Protein AF-A0A6G5QNT8-F1 (afdb_monomer_lite)

Sequence (72 aa):
MTKKEFDNTLKQMALTRQEFCRLTGLAYSTVANWNDEKLPIPSWVGSWIENYEKAKSYESMRDQVFRIEKIK

Radius of gyration: 15.49 Å; chains: 1; bounding box: 32×19×46 Å

pLDDT: mean 96.23, std 3.31, range [70.44, 98.31]

Structure (mmCIF, N/CA/C/O backbone):
data_AF-A0A6G5QNT8-F1
#
_entry.id   AF-A0A6G5QNT8-F1
#
loop_
_atom_site.group_PDB
_atom_site.id
_atom_site.type_symbol
_atom_site.label_atom_id
_atom_site.label_alt_id
_atom_site.label_comp_id
_atom_site.label_asym_id
_atom_site.label_entity_id
_atom_site.label_seq_id
_atom_site.pdbx_PDB_ins_code
_atom_site.Cartn_x
_atom_site.Cartn_y
_atom_site.Cartn_z
_atom_site.occupancy
_atom_site.B_iso_or_equiv
_atom_site.auth_seq_id
_atom_site.auth_comp_id
_atom_site.auth_asym_id
_atom_site.auth_atom_id
_atom_site.pdbx_PDB_model_num
ATOM 1 N N . MET A 1 1 ? 7.088 9.846 -5.293 1.00 93.31 1 MET A N 1
ATOM 2 C CA . MET A 1 1 ? 7.933 8.890 -4.554 1.00 93.31 1 MET A CA 1
ATOM 3 C C . MET A 1 1 ? 8.730 8.074 -5.543 1.00 93.31 1 MET A C 1
ATOM 5 O O . MET A 1 1 ? 8.194 7.737 -6.596 1.00 93.31 1 MET A O 1
ATOM 9 N N . THR A 1 2 ? 9.983 7.789 -5.218 1.00 96.44 2 THR A N 1
ATOM 10 C CA . THR A 1 2 ? 10.830 6.865 -5.975 1.00 96.44 2 THR A CA 1
ATOM 11 C C . THR A 1 2 ? 10.410 5.417 -5.728 1.00 96.44 2 THR A C 1
ATOM 13 O O . THR A 1 2 ? 9.731 5.104 -4.742 1.00 96.44 2 THR A O 1
ATOM 16 N N . LYS A 1 3 ? 10.847 4.495 -6.587 1.00 95.81 3 LYS A N 1
ATOM 17 C CA . LYS A 1 3 ? 10.612 3.057 -6.411 1.00 95.81 3 LYS A CA 1
ATOM 18 C C . LYS A 1 3 ? 11.166 2.545 -5.084 1.00 95.81 3 LYS A C 1
ATOM 20 O O . LYS A 1 3 ? 10.502 1.775 -4.391 1.00 95.81 3 LYS A O 1
ATOM 25 N N . LYS A 1 4 ? 12.354 3.025 -4.709 1.00 96.88 4 LYS A N 1
ATOM 26 C CA . LYS A 1 4 ? 12.999 2.695 -3.435 1.00 96.88 4 LYS A CA 1
ATOM 27 C C . LYS A 1 4 ? 12.190 3.195 -2.238 1.00 96.88 4 LYS A C 1
ATOM 29 O O . LYS A 1 4 ? 12.028 2.452 -1.275 1.00 96.88 4 LYS A O 1
ATOM 34 N N . GLU A 1 5 ? 11.690 4.429 -2.293 1.00 97.25 5 GLU A N 1
ATOM 35 C CA . GLU A 1 5 ? 10.825 4.983 -1.243 1.00 97.25 5 GLU A CA 1
ATOM 36 C C . GLU A 1 5 ? 9.565 4.139 -1.076 1.00 97.25 5 GLU A C 1
ATOM 38 O O . GLU A 1 5 ? 9.283 3.699 0.030 1.00 97.25 5 GLU A O 1
ATOM 43 N N . PHE A 1 6 ? 8.879 3.816 -2.173 1.00 97.62 6 PHE A N 1
ATOM 44 C CA . PHE A 1 6 ? 7.684 2.974 -2.142 1.00 97.62 6 PHE A CA 1
ATOM 45 C C . PHE A 1 6 ? 7.927 1.608 -1.492 1.00 97.62 6 PHE A C 1
ATOM 47 O O . PHE A 1 6 ? 7.167 1.193 -0.619 1.00 97.62 6 PHE A O 1
ATOM 54 N N . ASP A 1 7 ? 9.000 0.912 -1.874 1.00 96.88 7 ASP A N 1
ATOM 55 C CA . ASP A 1 7 ? 9.313 -0.396 -1.294 1.00 96.88 7 ASP A CA 1
ATOM 56 C C . ASP A 1 7 ? 9.656 -0.309 0.199 1.00 96.88 7 ASP A C 1
ATOM 58 O O . AS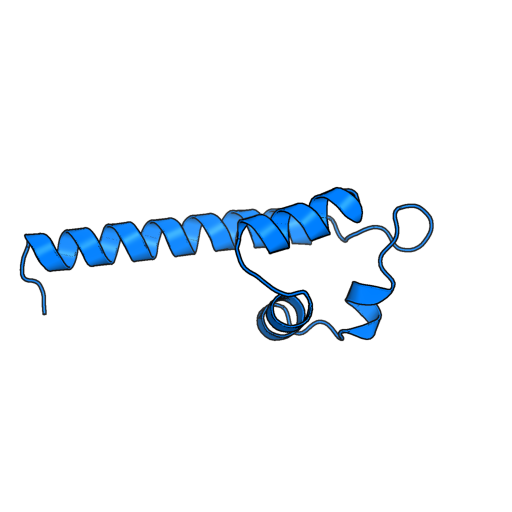P A 1 7 ? 9.321 -1.215 0.964 1.00 96.88 7 ASP A O 1
ATOM 62 N N . ASN A 1 8 ? 10.319 0.769 0.623 1.00 97.69 8 ASN A N 1
ATOM 63 C CA . ASN A 1 8 ? 10.611 1.010 2.033 1.00 97.69 8 ASN A CA 1
ATOM 64 C C . ASN A 1 8 ? 9.338 1.322 2.823 1.00 97.69 8 ASN A C 1
ATOM 66 O O . ASN A 1 8 ? 9.163 0.773 3.909 1.00 97.69 8 ASN A O 1
ATOM 70 N N . THR A 1 9 ? 8.438 2.131 2.267 1.00 96.94 9 THR A N 1
ATOM 71 C CA . THR A 1 9 ? 7.152 2.452 2.887 1.00 96.94 9 THR A CA 1
ATOM 72 C C . THR A 1 9 ? 6.301 1.199 3.072 1.00 96.94 9 THR A C 1
ATOM 74 O O . THR A 1 9 ? 5.848 0.934 4.181 1.00 96.94 9 THR A O 1
ATOM 77 N N . LEU A 1 10 ? 6.183 0.341 2.049 1.00 97.12 10 LEU A N 1
ATOM 78 C CA . LEU A 1 10 ? 5.477 -0.936 2.201 1.00 97.12 10 LEU A CA 1
ATOM 79 C C . LEU A 1 10 ? 6.079 -1.799 3.319 1.00 97.12 10 LEU A C 1
ATOM 81 O O . LEU A 1 10 ? 5.339 -2.331 4.143 1.00 97.12 10 LEU A O 1
ATOM 85 N N . LYS A 1 11 ? 7.413 -1.895 3.402 1.00 96.94 11 LYS A N 1
ATOM 86 C CA . LYS A 1 11 ? 8.086 -2.640 4.480 1.00 96.94 11 LYS A CA 1
ATOM 87 C C . LYS A 1 11 ? 7.788 -2.065 5.865 1.00 96.94 11 LYS A C 1
ATOM 89 O O . LYS A 1 11 ? 7.527 -2.838 6.780 1.00 96.94 11 LYS A O 1
ATOM 94 N N . GLN A 1 12 ? 7.816 -0.742 6.022 1.00 95.75 12 GLN A N 1
ATOM 95 C CA . GLN A 1 12 ? 7.496 -0.068 7.288 1.00 95.75 12 GLN A CA 1
ATOM 96 C C . GLN A 1 12 ? 6.052 -0.332 7.728 1.00 95.75 12 GLN A C 1
ATOM 98 O O . GLN A 1 12 ? 5.795 -0.525 8.911 1.00 95.75 12 GLN A O 1
ATOM 103 N N . MET A 1 13 ? 5.132 -0.427 6.769 1.00 94.62 13 MET A N 1
ATOM 104 C CA . MET A 1 13 ? 3.725 -0.765 6.999 1.00 94.62 13 MET A CA 1
ATOM 105 C C . MET A 1 13 ? 3.477 -2.278 7.156 1.00 94.62 13 MET A C 1
ATOM 107 O O . MET A 1 13 ? 2.323 -2.695 7.245 1.00 94.62 13 MET A O 1
ATOM 111 N N . ALA A 1 14 ? 4.531 -3.106 7.146 1.00 95.75 14 ALA A N 1
ATOM 112 C CA . ALA A 1 14 ? 4.456 -4.569 7.110 1.00 95.75 14 ALA A CA 1
ATOM 113 C C . ALA A 1 14 ? 3.594 -5.122 5.952 1.00 95.75 14 ALA A C 1
ATOM 115 O O . ALA A 1 14 ? 2.972 -6.178 6.065 1.00 95.75 14 ALA A O 1
ATOM 116 N N . LEU A 1 15 ? 3.573 -4.418 4.817 1.00 96.56 15 LEU A N 1
ATOM 117 C CA . LEU A 1 15 ? 2.887 -4.817 3.594 1.00 96.56 15 LEU A CA 1
ATOM 118 C C . LEU A 1 15 ? 3.861 -5.417 2.580 1.00 96.56 15 LEU A C 1
ATOM 120 O O . LEU A 1 15 ? 4.977 -4.938 2.369 1.00 96.56 15 LEU A O 1
ATOM 124 N N . THR A 1 16 ? 3.402 -6.448 1.877 1.00 97.12 16 THR A N 1
ATOM 125 C CA . THR A 1 16 ? 4.089 -6.951 0.684 1.00 97.12 16 THR A CA 1
ATOM 126 C C . THR A 1 16 ? 3.558 -6.246 -0.563 1.00 97.12 16 THR A C 1
ATOM 128 O O . THR A 1 16 ? 2.446 -5.716 -0.579 1.00 97.12 16 THR A O 1
ATOM 131 N N . ARG A 1 17 ? 4.315 -6.286 -1.668 1.00 96.75 17 ARG A N 1
ATOM 132 C CA . ARG A 1 17 ? 3.812 -5.796 -2.964 1.00 96.75 17 ARG A CA 1
ATOM 133 C C . ARG A 1 17 ? 2.566 -6.556 -3.429 1.00 96.75 17 ARG A C 1
ATOM 135 O O . ARG A 1 17 ? 1.703 -5.954 -4.054 1.00 96.75 17 ARG A O 1
ATOM 142 N N . GLN A 1 18 ? 2.466 -7.854 -3.134 1.00 97.81 18 GLN A N 1
ATOM 143 C CA . GLN A 1 18 ? 1.274 -8.650 -3.451 1.00 97.81 18 GLN A CA 1
ATOM 144 C C . GLN A 1 18 ? 0.056 -8.160 -2.671 1.00 97.81 18 GLN A C 1
ATOM 146 O O . GLN A 1 18 ? -1.009 -7.996 -3.258 1.00 97.81 18 GLN A O 1
ATOM 151 N N . GLU A 1 19 ? 0.228 -7.857 -1.386 1.00 98.00 19 GLU A N 1
ATOM 152 C CA . GLU A 1 19 ? -0.854 -7.331 -0.559 1.00 98.00 19 GLU A CA 1
ATOM 153 C C . GLU A 1 19 ? -1.292 -5.941 -1.033 1.00 98.00 19 GLU A C 1
ATOM 155 O O . GLU A 1 19 ? -2.482 -5.684 -1.195 1.00 98.00 19 GLU A O 1
ATOM 160 N N . PHE A 1 20 ? -0.339 -5.077 -1.386 1.00 98.06 20 PHE A N 1
ATOM 161 C CA . PHE A 1 20 ? -0.640 -3.794 -2.020 1.00 98.06 20 PHE A CA 1
ATOM 162 C C . PHE A 1 20 ? -1.435 -3.958 -3.329 1.00 98.06 20 PHE A C 1
ATOM 164 O O . PHE A 1 20 ? -2.427 -3.261 -3.542 1.00 98.06 20 PHE A O 1
ATOM 171 N N . CYS A 1 21 ? -1.051 -4.905 -4.193 1.00 98.19 21 CYS A N 1
ATOM 172 C CA . CYS A 1 21 ? -1.790 -5.214 -5.423 1.00 98.19 21 CYS A CA 1
ATOM 173 C C . CYS A 1 21 ? -3.220 -5.680 -5.118 1.00 98.19 21 CYS A C 1
ATOM 175 O O . CYS A 1 21 ? -4.166 -5.198 -5.732 1.00 98.19 21 CYS A O 1
ATOM 177 N N . ARG A 1 22 ? -3.389 -6.563 -4.126 1.00 98.31 22 ARG A N 1
ATOM 178 C CA . ARG A 1 22 ? -4.700 -7.054 -3.681 1.00 98.31 22 ARG A CA 1
ATOM 179 C C . ARG A 1 22 ? -5.599 -5.921 -3.183 1.00 98.31 22 ARG A C 1
ATOM 181 O O . ARG A 1 22 ? -6.783 -5.908 -3.500 1.00 98.31 22 ARG A O 1
ATOM 188 N N . LEU A 1 23 ? -5.045 -4.980 -2.419 1.00 97.50 23 LEU A N 1
ATOM 189 C CA . LEU A 1 23 ? -5.790 -3.852 -1.853 1.00 97.50 23 LEU A CA 1
ATOM 190 C C . LEU A 1 23 ? -6.152 -2.783 -2.893 1.00 97.50 23 LEU A C 1
ATOM 192 O O . LEU A 1 23 ? -7.185 -2.133 -2.766 1.00 97.50 23 LEU A O 1
ATOM 196 N N . THR A 1 24 ? -5.306 -2.585 -3.905 1.00 97.12 24 THR A N 1
ATOM 197 C CA . THR A 1 24 ? -5.497 -1.547 -4.936 1.00 97.12 24 THR A CA 1
ATOM 198 C C . THR A 1 24 ? -6.143 -2.063 -6.221 1.00 97.12 24 THR A C 1
ATOM 200 O O . THR A 1 24 ? -6.533 -1.264 -7.068 1.00 97.12 24 THR A O 1
ATOM 203 N N . GLY A 1 25 ? -6.241 -3.384 -6.397 1.00 97.88 25 GLY A N 1
ATOM 204 C CA . GLY A 1 25 ? -6.712 -4.017 -7.630 1.00 97.88 25 GLY A CA 1
ATOM 205 C C . GLY A 1 25 ? -5.712 -3.950 -8.790 1.00 97.88 25 GLY A C 1
ATOM 206 O O . GLY A 1 25 ? -6.051 -4.319 -9.914 1.00 97.88 25 GLY A O 1
ATOM 207 N N . LEU A 1 26 ? -4.483 -3.483 -8.550 1.00 97.81 26 LEU A N 1
ATOM 208 C CA . LEU A 1 26 ? -3.441 -3.433 -9.572 1.00 97.81 26 LEU A CA 1
ATOM 209 C C . LEU A 1 26 ? -2.885 -4.828 -9.868 1.00 97.81 26 LEU A C 1
ATOM 211 O O . LEU A 1 26 ? -2.690 -5.650 -8.974 1.00 97.81 26 LEU A O 1
ATOM 215 N N . ALA A 1 27 ? -2.535 -5.070 -11.131 1.00 98.00 27 ALA A N 1
ATOM 216 C CA . ALA A 1 27 ? -1.790 -6.265 -11.499 1.00 98.00 27 ALA A CA 1
ATOM 217 C C . ALA A 1 27 ? -0.370 -6.217 -10.912 1.00 98.00 27 ALA A C 1
ATOM 219 O O . ALA A 1 27 ? 0.308 -5.187 -10.960 1.00 98.00 27 ALA A O 1
ATOM 220 N N . TYR A 1 28 ? 0.121 -7.360 -10.424 1.00 97.81 28 TYR A N 1
ATOM 221 C CA . TYR A 1 28 ? 1.473 -7.447 -9.865 1.00 97.81 28 TYR A CA 1
ATOM 222 C C . TYR A 1 28 ? 2.550 -7.033 -10.873 1.00 97.81 28 TYR A C 1
ATOM 224 O O . TYR A 1 28 ? 3.495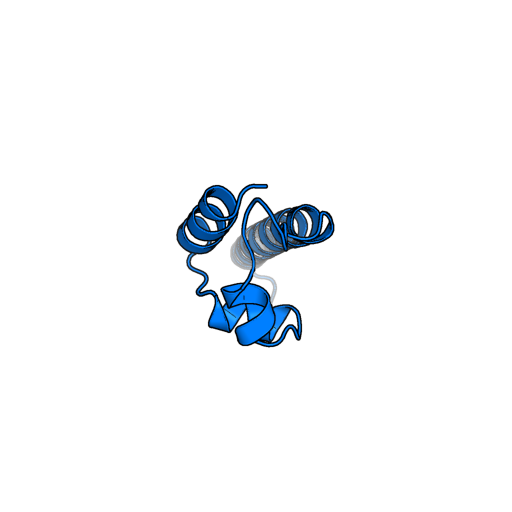 -6.341 -10.506 1.00 97.81 28 TYR A O 1
ATOM 232 N N . SER A 1 29 ? 2.383 -7.395 -12.149 1.00 97.38 29 SER A N 1
ATOM 233 C CA . SER A 1 29 ? 3.287 -6.991 -13.232 1.00 97.38 29 SER A CA 1
ATOM 234 C C . SER A 1 29 ? 3.383 -5.470 -13.370 1.00 97.38 29 SER A C 1
ATOM 236 O O . SER A 1 29 ? 4.478 -4.946 -13.549 1.00 97.38 29 SER A O 1
ATOM 238 N N . THR A 1 30 ? 2.272 -4.745 -13.211 1.00 96.62 30 THR A N 1
ATOM 239 C CA . THR A 1 30 ? 2.255 -3.276 -13.229 1.00 96.62 30 THR A CA 1
ATOM 240 C C . THR A 1 30 ? 3.105 -2.706 -12.096 1.00 96.62 30 THR A C 1
ATOM 242 O O . THR A 1 30 ? 3.995 -1.899 -12.348 1.00 96.62 30 THR A O 1
ATOM 245 N N . VAL A 1 31 ? 2.885 -3.164 -10.860 1.00 97.25 31 VAL A N 1
ATOM 246 C CA . VAL A 1 31 ? 3.616 -2.669 -9.678 1.00 97.25 31 VAL A CA 1
ATOM 247 C C . VAL A 1 31 ? 5.088 -3.089 -9.705 1.00 97.25 31 VAL A C 1
ATOM 249 O O . VAL A 1 31 ? 5.961 -2.337 -9.265 1.00 97.25 31 VAL A O 1
ATOM 252 N N . ALA A 1 32 ? 5.392 -4.281 -10.222 1.00 95.94 32 ALA A N 1
ATOM 253 C CA . ALA A 1 32 ? 6.755 -4.780 -10.377 1.00 95.94 32 ALA A CA 1
ATOM 254 C C . ALA A 1 32 ? 7.559 -3.965 -11.403 1.00 95.94 32 ALA A C 1
ATOM 256 O O . ALA A 1 32 ? 8.741 -3.728 -11.171 1.00 95.94 32 ALA A O 1
ATOM 257 N N . ASN A 1 33 ? 6.913 -3.4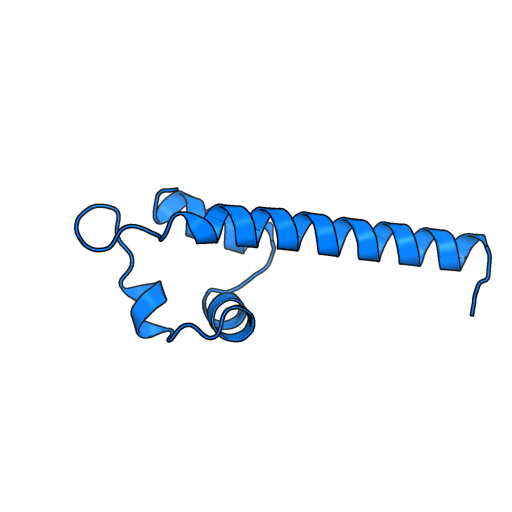94 -12.474 1.00 96.69 33 ASN A N 1
ATOM 258 C CA . ASN A 1 33 ? 7.556 -2.748 -13.558 1.00 96.69 33 ASN A CA 1
ATOM 259 C C . ASN A 1 33 ? 7.744 -1.248 -13.274 1.00 96.69 33 ASN A C 1
ATOM 261 O O . ASN A 1 33 ? 8.415 -0.569 -14.056 1.00 96.69 33 ASN A O 1
ATOM 265 N N . TRP A 1 34 ? 7.180 -0.715 -12.182 1.00 97.44 34 TRP A N 1
ATOM 266 C CA . TRP A 1 34 ? 7.422 0.675 -11.791 1.00 97.44 34 TRP A CA 1
ATOM 267 C C . TRP A 1 34 ? 8.908 0.952 -11.571 1.00 97.44 34 TRP A C 1
ATOM 269 O O . TRP A 1 34 ? 9.599 0.199 -10.882 1.00 97.44 34 TRP A O 1
ATOM 279 N N . ASN A 1 35 ? 9.374 2.061 -12.136 1.00 95.94 35 ASN A N 1
ATOM 280 C CA . ASN A 1 35 ? 10.754 2.524 -12.087 1.00 95.94 35 ASN A CA 1
ATOM 281 C C . ASN A 1 35 ? 10.806 4.048 -12.236 1.00 95.94 35 ASN A C 1
ATOM 283 O O . ASN A 1 35 ? 9.882 4.653 -12.770 1.00 95.94 35 ASN A O 1
ATOM 287 N N . ASP A 1 36 ? 11.902 4.659 -11.801 1.00 95.50 36 ASP A N 1
ATOM 288 C CA . ASP A 1 36 ? 12.000 6.118 -11.688 1.00 95.50 36 ASP A CA 1
ATOM 289 C C . ASP A 1 36 ? 12.192 6.844 -13.037 1.00 95.50 36 ASP A C 1
ATOM 291 O O . ASP A 1 36 ? 12.155 8.070 -13.077 1.00 95.50 36 ASP A O 1
ATOM 295 N N . GLU A 1 37 ? 12.357 6.109 -14.144 1.00 94.69 37 GLU A N 1
ATOM 296 C CA . GLU A 1 37 ? 12.647 6.677 -15.468 1.00 94.69 37 GLU A CA 1
ATOM 297 C C . GLU A 1 37 ? 11.440 6.639 -16.418 1.00 94.69 37 GLU A C 1
ATOM 299 O O . GLU A 1 37 ? 10.990 7.667 -16.916 1.00 94.69 37 GLU A O 1
ATOM 304 N N . LYS A 1 38 ? 10.925 5.439 -16.706 1.00 94.81 38 LYS A N 1
ATOM 305 C CA . LYS A 1 38 ? 9.951 5.182 -17.783 1.00 94.81 38 LYS A CA 1
ATOM 306 C C . LYS A 1 38 ? 8.535 4.951 -17.276 1.00 94.81 38 LYS A C 1
ATOM 308 O O . LYS A 1 38 ? 7.577 5.249 -17.980 1.00 94.81 38 LYS A O 1
ATOM 313 N N . LEU A 1 39 ? 8.402 4.369 -16.087 1.00 95.50 39 LEU A N 1
ATOM 314 C CA . LEU A 1 39 ? 7.111 4.046 -15.477 1.00 95.50 39 LEU A CA 1
ATOM 315 C C . LEU A 1 39 ? 7.128 4.482 -14.012 1.00 95.50 39 LEU A C 1
ATOM 317 O O . LEU A 1 39 ? 7.147 3.622 -13.125 1.00 95.50 39 LEU A O 1
ATOM 321 N N . PRO A 1 40 ? 7.164 5.802 -13.754 1.00 96.75 40 PRO A N 1
ATOM 322 C CA . PRO A 1 40 ? 7.179 6.319 -12.398 1.00 96.75 40 PRO A CA 1
ATOM 323 C C . PRO A 1 40 ? 5.928 5.882 -11.645 1.00 96.75 40 PRO A C 1
ATOM 325 O O . PRO A 1 40 ? 4.871 5.611 -12.222 1.00 96.75 40 PRO A O 1
ATOM 328 N N . ILE A 1 41 ? 6.056 5.835 -10.323 1.00 97.81 41 ILE A N 1
ATOM 329 C CA . ILE A 1 41 ? 4.936 5.507 -9.451 1.00 97.81 41 ILE A CA 1
ATOM 330 C C . ILE A 1 41 ? 3.855 6.583 -9.610 1.00 97.81 41 ILE A C 1
ATOM 332 O O . ILE A 1 41 ? 4.165 7.771 -9.465 1.00 97.81 41 ILE A O 1
ATOM 336 N N . PRO A 1 42 ? 2.592 6.201 -9.878 1.00 97.00 42 PRO A N 1
ATOM 337 C CA . PRO A 1 42 ? 1.504 7.160 -9.982 1.00 97.00 42 PRO A CA 1
ATOM 338 C C . PRO A 1 42 ? 1.376 8.009 -8.714 1.00 97.00 42 PRO A C 1
ATOM 340 O O . PRO A 1 42 ? 1.445 7.493 -7.599 1.00 97.00 42 PRO A O 1
ATOM 343 N N . SER A 1 43 ? 1.140 9.310 -8.874 1.00 95.44 43 SER A N 1
ATOM 344 C CA . SER A 1 43 ? 1.080 10.262 -7.754 1.00 95.44 43 SER A CA 1
ATOM 345 C C . SER A 1 43 ? 0.053 9.880 -6.682 1.00 95.44 43 SER A C 1
ATOM 347 O O . SER A 1 43 ? 0.313 10.056 -5.493 1.00 95.44 43 SER A O 1
ATOM 349 N N . TRP A 1 44 ? -1.076 9.288 -7.086 1.00 97.19 44 TRP A N 1
ATOM 350 C CA . TRP A 1 44 ? -2.142 8.860 -6.177 1.00 97.19 44 TRP A CA 1
ATOM 351 C C . TRP A 1 44 ? -1.707 7.774 -5.184 1.00 97.19 44 TRP A C 1
ATOM 353 O O . TRP A 1 44 ? -2.324 7.648 -4.128 1.00 97.19 44 TRP A O 1
ATOM 363 N N . VAL A 1 45 ? -0.644 7.010 -5.475 1.00 97.62 45 VAL A N 1
ATOM 364 C CA . VAL A 1 45 ? -0.133 5.966 -4.568 1.00 97.62 45 VAL A CA 1
ATOM 365 C C . VAL A 1 45 ? 0.288 6.574 -3.231 1.00 97.62 45 VAL A C 1
ATOM 367 O O . VAL A 1 45 ? 0.049 5.971 -2.188 1.00 97.62 45 VAL A O 1
ATOM 370 N N . GLY A 1 46 ? 0.835 7.794 -3.248 1.00 96.44 46 GLY A N 1
ATOM 371 C CA . GLY A 1 46 ? 1.151 8.532 -2.025 1.00 96.44 46 GLY A CA 1
ATOM 372 C C . GLY A 1 46 ? -0.094 8.800 -1.179 1.00 96.44 46 GLY A C 1
ATOM 373 O O . GLY A 1 46 ? -0.124 8.449 -0.004 1.00 96.44 46 GLY A O 1
ATOM 374 N N . SER A 1 47 ? -1.155 9.334 -1.790 1.00 96.62 47 SER A N 1
ATOM 375 C CA . SER A 1 47 ? -2.426 9.584 -1.096 1.00 96.62 47 SER A CA 1
ATOM 376 C C . SER A 1 47 ? -3.088 8.299 -0.596 1.00 96.62 47 SER A C 1
ATOM 378 O O . SER A 1 47 ? -3.719 8.300 0.458 1.00 96.62 47 SER A O 1
ATOM 380 N N . TRP A 1 48 ? -2.954 7.189 -1.328 1.00 97.62 48 TRP A N 1
ATOM 381 C CA . TRP A 1 48 ? -3.460 5.891 -0.880 1.00 97.62 48 TRP A CA 1
ATOM 382 C C . TRP A 1 48 ? -2.728 5.407 0.377 1.00 97.62 48 TRP A C 1
ATOM 384 O O . TRP A 1 48 ? -3.382 5.016 1.340 1.00 97.62 48 TRP A O 1
ATOM 394 N N . ILE A 1 49 ? -1.392 5.490 0.393 1.00 96.94 49 ILE A N 1
ATOM 395 C CA . ILE A 1 49 ? -0.563 5.116 1.549 1.00 96.94 49 ILE A CA 1
ATOM 396 C C . ILE A 1 49 ? -0.939 5.955 2.773 1.00 96.94 49 ILE A C 1
ATOM 398 O O . ILE A 1 49 ? -1.220 5.397 3.830 1.00 96.94 49 ILE A O 1
ATOM 402 N N . GLU A 1 50 ? -1.015 7.278 2.617 1.00 96.44 50 GLU A N 1
ATOM 403 C CA . GLU A 1 50 ? -1.349 8.193 3.713 1.00 96.44 50 GLU A CA 1
ATOM 404 C C . GLU A 1 50 ? -2.728 7.879 4.318 1.00 96.44 50 GLU A C 1
ATOM 406 O O . GLU A 1 50 ? -2.897 7.837 5.538 1.00 96.44 50 GLU A O 1
ATOM 411 N N . ASN A 1 51 ? -3.726 7.616 3.470 1.00 97.44 51 ASN A N 1
ATOM 412 C CA . ASN A 1 51 ? -5.064 7.254 3.930 1.00 97.44 51 ASN A CA 1
ATOM 413 C C . ASN A 1 51 ? -5.103 5.872 4.585 1.00 97.44 51 ASN A C 1
ATOM 415 O O . ASN A 1 51 ? -5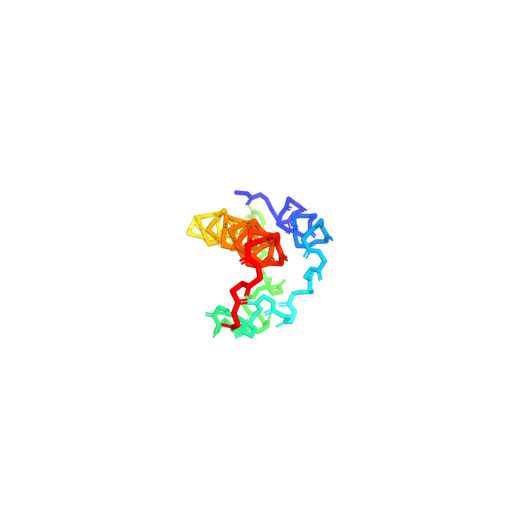.815 5.690 5.572 1.00 97.44 51 ASN A O 1
ATOM 419 N N . TYR A 1 52 ? -4.331 4.912 4.075 1.00 96.69 52 TYR A N 1
ATOM 420 C CA . TYR A 1 52 ? -4.214 3.594 4.687 1.00 96.69 52 TYR A CA 1
ATOM 421 C C . TYR A 1 52 ? -3.628 3.697 6.101 1.00 96.69 52 TYR A C 1
ATOM 423 O O . TYR A 1 52 ? -4.204 3.154 7.041 1.00 96.69 52 TYR A O 1
ATOM 431 N N . GLU A 1 53 ? -2.537 4.443 6.293 1.00 95.31 53 GLU A N 1
ATOM 432 C CA . GLU A 1 53 ? -1.935 4.652 7.618 1.00 95.31 53 GLU A CA 1
ATOM 433 C C . GLU A 1 53 ? -2.904 5.335 8.590 1.00 95.31 53 GLU A C 1
ATOM 435 O O . GLU A 1 53 ? -3.074 4.883 9.727 1.00 95.31 53 GLU A O 1
ATOM 440 N N . LYS A 1 54 ? -3.601 6.382 8.131 1.00 96.56 54 LYS A N 1
ATOM 441 C CA . LYS A 1 54 ? -4.632 7.071 8.920 1.00 96.56 54 LYS A CA 1
ATOM 442 C C . LYS A 1 54 ? -5.763 6.131 9.329 1.00 96.56 54 LYS A C 1
ATOM 444 O O . LYS A 1 54 ? -6.168 6.151 10.491 1.00 96.56 54 LYS A O 1
ATOM 449 N N . ALA A 1 55 ? -6.240 5.286 8.416 1.00 96.75 55 ALA A N 1
ATOM 450 C CA . ALA A 1 55 ? -7.279 4.304 8.707 1.00 96.75 55 ALA A CA 1
ATOM 451 C C . ALA A 1 55 ? -6.820 3.288 9.765 1.00 96.75 55 ALA A C 1
ATOM 453 O O . ALA A 1 55 ? -7.535 3.065 10.739 1.00 96.75 55 ALA A O 1
ATOM 454 N N . LYS A 1 56 ? -5.601 2.742 9.647 1.00 94.50 56 LYS A N 1
ATOM 455 C CA . LYS A 1 56 ? -5.042 1.807 10.644 1.00 94.50 56 LYS A CA 1
ATOM 456 C C . LYS A 1 56 ? -4.862 2.458 12.016 1.00 94.50 56 LYS A C 1
ATOM 458 O O . LYS A 1 56 ? -5.150 1.831 13.035 1.00 94.50 56 LYS A O 1
ATOM 463 N N . SER A 1 57 ? -4.413 3.713 12.051 1.00 95.38 57 SER A N 1
ATOM 464 C CA . SER A 1 57 ? -4.301 4.486 13.292 1.00 95.38 57 SER A CA 1
ATOM 465 C C . SER A 1 57 ? -5.670 4.702 13.944 1.00 95.38 57 SER A C 1
ATOM 467 O O . SER A 1 57 ? -5.837 4.454 15.138 1.00 95.38 57 SER A O 1
ATOM 469 N N . TYR A 1 58 ? -6.678 5.080 13.151 1.00 97.06 58 TYR A N 1
ATOM 470 C CA . TYR A 1 58 ? -8.051 5.228 13.625 1.00 97.06 58 TYR A CA 1
ATOM 471 C C . TYR A 1 58 ? -8.620 3.921 14.186 1.00 97.06 58 TYR A C 1
ATOM 473 O O . TYR A 1 58 ? -9.162 3.935 15.288 1.00 97.06 58 TYR A O 1
ATOM 481 N N . GLU A 1 59 ? -8.472 2.800 13.473 1.00 96.50 59 GLU A N 1
ATOM 482 C CA . GLU A 1 59 ? -8.913 1.481 13.949 1.00 96.50 59 GLU A CA 1
ATOM 483 C C . GLU A 1 59 ? -8.285 1.143 15.305 1.00 96.50 59 GLU A C 1
ATOM 485 O O . GLU A 1 59 ? -8.999 0.806 16.244 1.00 96.50 59 GLU A O 1
ATOM 490 N N . SER A 1 60 ? -6.969 1.333 15.439 1.00 95.94 60 SER A N 1
ATOM 491 C CA . SER A 1 60 ? -6.244 1.093 16.692 1.00 95.94 60 SER A CA 1
ATOM 492 C C . SER A 1 60 ? -6.775 1.947 17.852 1.00 95.94 60 SER A C 1
ATOM 494 O O . SER A 1 60 ? -7.056 1.433 18.938 1.00 95.94 60 SER A O 1
ATOM 496 N N . MET A 1 61 ? -6.971 3.251 17.621 1.00 97.19 61 MET A N 1
ATOM 497 C CA . MET A 1 61 ? -7.523 4.158 18.633 1.00 97.19 61 MET A CA 1
ATOM 498 C C . MET A 1 61 ? -8.962 3.796 19.002 1.00 97.19 61 MET A C 1
ATOM 500 O O . MET A 1 61 ? -9.288 3.740 20.187 1.00 97.19 61 MET A O 1
ATOM 504 N N . ARG A 1 62 ? -9.818 3.524 18.009 1.00 96.88 62 ARG A N 1
ATOM 505 C CA . ARG A 1 62 ? -11.210 3.107 18.213 1.00 96.88 62 ARG A CA 1
ATOM 506 C C . ARG A 1 62 ? -11.271 1.852 19.077 1.00 96.88 62 ARG A C 1
ATOM 508 O O . ARG A 1 62 ? -12.006 1.833 20.059 1.00 96.88 62 ARG A O 1
ATOM 515 N N . ASP A 1 63 ? -10.475 0.839 18.752 1.00 96.50 63 ASP A N 1
ATOM 516 C CA . ASP A 1 63 ? -10.470 -0.436 19.471 1.00 96.50 63 ASP A CA 1
ATOM 517 C C . ASP A 1 63 ? -9.979 -0.260 20.917 1.00 96.50 63 ASP A C 1
ATOM 519 O O . ASP A 1 63 ? -10.512 -0.867 21.849 1.00 96.50 63 ASP A O 1
ATOM 523 N N . GLN A 1 64 ? -9.003 0.626 21.141 1.00 97.25 64 GLN A N 1
ATOM 524 C CA . GLN A 1 64 ? -8.569 0.997 22.487 1.00 97.25 64 GLN A CA 1
ATOM 525 C C . GLN A 1 64 ? -9.666 1.722 23.278 1.00 97.25 64 GLN A C 1
ATOM 527 O O . GLN A 1 64 ? -9.864 1.397 24.450 1.00 97.25 64 GLN A O 1
ATOM 532 N N . VAL A 1 65 ? -10.380 2.669 22.665 1.00 97.38 65 VAL A N 1
ATOM 533 C CA . VAL A 1 65 ? -11.509 3.364 23.302 1.00 97.38 65 VAL A CA 1
ATOM 534 C C . VAL A 1 65 ? -12.614 2.372 23.651 1.00 97.38 65 VAL A C 1
ATOM 536 O O . VAL A 1 65 ? -13.051 2.337 24.795 1.00 97.38 65 VAL A O 1
ATOM 539 N N . PHE A 1 66 ? -13.012 1.504 22.718 1.00 96.75 66 PHE A N 1
ATOM 540 C CA . PHE A 1 66 ? -14.064 0.510 22.956 1.00 96.75 66 PHE A CA 1
ATOM 541 C C . PHE A 1 66 ? -13.701 -0.435 24.100 1.00 96.75 66 PHE A C 1
ATOM 543 O O . PHE A 1 66 ? -14.542 -0.734 24.947 1.00 96.75 66 PHE A O 1
ATOM 550 N N . ARG A 1 67 ? -12.426 -0.833 24.190 1.00 96.44 67 ARG A N 1
ATOM 551 C CA . ARG A 1 67 ? -11.909 -1.631 25.305 1.00 96.44 67 ARG A CA 1
ATOM 552 C C . ARG A 1 67 ? -12.020 -0.908 26.652 1.00 96.44 67 ARG A C 1
ATOM 554 O O . ARG A 1 67 ? -12.374 -1.548 27.638 1.00 96.44 67 ARG A O 1
ATOM 561 N N . ILE A 1 68 ? -11.697 0.386 26.713 1.00 96.50 68 ILE A N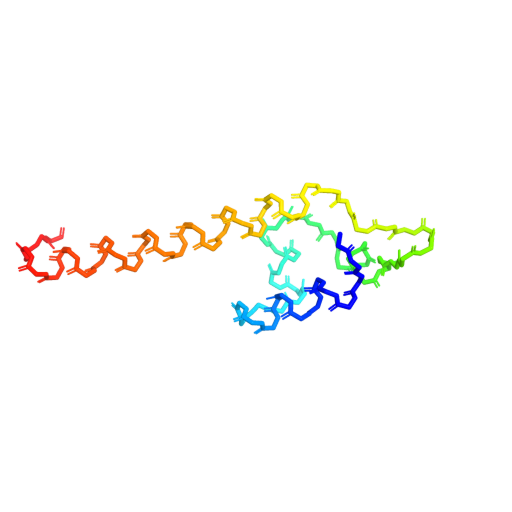 1
ATOM 562 C CA . ILE A 1 68 ? -11.745 1.191 27.950 1.00 96.50 68 ILE A CA 1
ATOM 563 C C . ILE A 1 68 ? -13.195 1.426 28.387 1.00 96.50 68 ILE A C 1
ATOM 565 O O . ILE A 1 68 ? -13.541 1.173 29.540 1.00 96.50 68 ILE A O 1
ATOM 569 N N . GLU A 1 69 ? -14.043 1.833 27.444 1.00 97.12 69 GLU A N 1
ATOM 570 C CA . GLU A 1 69 ? -15.458 2.147 27.668 1.00 97.12 69 GLU A CA 1
ATOM 571 C C . GLU A 1 69 ? -16.341 0.893 27.786 1.00 97.12 69 GLU A C 1
ATOM 573 O O . GLU A 1 69 ? -17.531 0.987 28.078 1.00 97.12 69 GLU A O 1
ATOM 578 N N . LYS A 1 70 ? -15.767 -0.303 27.577 1.00 94.75 70 LYS A N 1
ATOM 579 C CA . LYS A 1 70 ? -16.469 -1.599 27.579 1.00 94.75 70 LYS A CA 1
ATOM 580 C C . LYS A 1 70 ? -17.646 -1.630 26.593 1.00 94.75 70 LYS A C 1
ATOM 582 O O . LYS A 1 70 ? -18.680 -2.246 26.863 1.00 94.75 70 LYS A O 1
ATOM 587 N N . ILE A 1 71 ? -17.473 -0.967 25.452 1.00 89.94 71 ILE A N 1
ATOM 588 C CA . ILE A 1 71 ? -18.420 -0.989 24.335 1.00 89.94 71 ILE A CA 1
ATOM 589 C C . ILE A 1 71 ? -18.295 -2.361 23.660 1.00 89.94 71 ILE A C 1
ATOM 591 O O . ILE A 1 71 ? -17.183 -2.802 23.368 1.00 89.94 71 ILE A O 1
ATOM 595 N N . LYS A 1 72 ? -19.429 -3.054 23.495 1.00 70.44 72 LY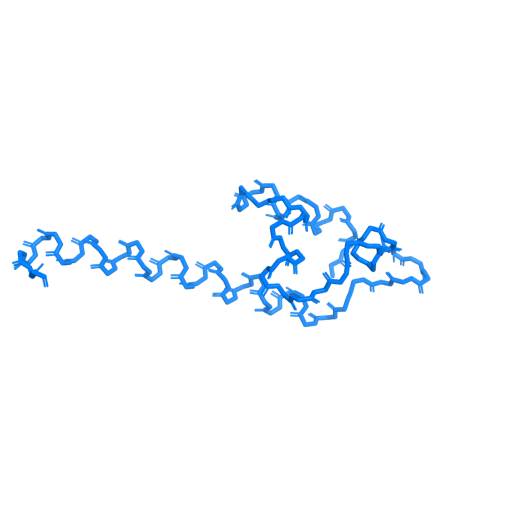S A N 1
ATOM 596 C CA . LYS A 1 72 ? -19.506 -4.378 22.858 1.00 70.44 72 LYS A CA 1
ATOM 597 C C . LYS A 1 72 ? -19.378 -4.293 21.345 1.00 70.44 72 LYS A C 1
ATOM 599 O O . LYS A 1 72 ? -19.984 -3.364 20.770 1.00 70.44 72 LYS A O 1
#

Secondary structure (DSSP, 8-state):
--HHHHHHHHHHTT--HHHHHHHHT--HHHHHH-BTTTBPPPTHHHHHHHHHHHHHHHHHHHHHHHHHHT--

Organism: Campylobacter rectus (NCBI:txid203)

Foldseek 3Di:
DFLVVVCVLCVVVVHDLVNVCVVVVNDSVLNVPDGPPPHDDDPCVVVVSVVVVVVVVVVVVVVVVCVVVVPD